Protein AF-A0A941RME7-F1 (afdb_monomer)

Secondary structure (DSSP, 8-state):
-HHHHHHHHHHHHHHHHHHHHHHHHH-SS-GGG-HHHHHHHHHHHHHHHHHHHHHHHTTPPPP----S--

Solvent-accessible surface area (backbone atoms only — not comparable to full-atom values): 4200 Å² total; per-residue (Å²): 112,65,67,57,56,40,50,50,50,52,50,47,52,48,51,44,50,45,52,64,57,47,44,58,65,75,38,98,52,69,61,85,80,38,69,65,58,47,52,51,50,54,50,40,54,48,49,51,51,53,50,52,51,51,33,55,76,69,73,43,80,83,69,80,81,69,74,92,75,132

Mean predicted aligned error: 7.91 Å

Radius of gyration: 14.23 Å; Cα contacts (8 Å, |Δi|>4): 35; chains: 1; bounding box: 34×18×39 Å

Sequence (70 aa):
MIDWANRELSTLEGHLAFWKGGVARVFNGPASDDEITEAVIATLEKHVADWRALMSQHNIPVQKFIDENG

pLDDT: mean 79.82, std 16.84, range [35.94, 96.31]

Structure (mmCIF, N/CA/C/O backbone):
data_AF-A0A941RME7-F1
#
_entry.id   AF-A0A941RME7-F1
#
loop_
_atom_site.group_PDB
_atom_site.id
_atom_site.type_symbol
_atom_site.label_atom_id
_atom_site.label_alt_id
_atom_site.label_comp_id
_atom_site.label_asym_id
_atom_site.label_entity_id
_atom_site.label_seq_id
_atom_site.pdbx_PDB_ins_code
_atom_site.Cartn_x
_atom_site.Car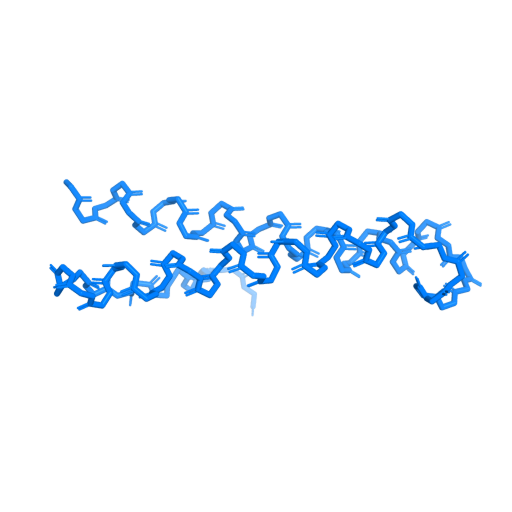tn_y
_atom_site.Cartn_z
_atom_site.occupancy
_atom_site.B_iso_or_equiv
_atom_site.auth_seq_id
_atom_site.auth_comp_id
_atom_site.auth_asym_id
_atom_site.auth_atom_id
_atom_site.pdbx_PDB_model_num
ATOM 1 N N . MET A 1 1 ? -12.826 7.793 9.729 1.00 70.44 1 MET A N 1
ATOM 2 C CA . MET A 1 1 ? -11.439 7.400 10.086 1.00 70.44 1 MET A CA 1
ATOM 3 C C . MET A 1 1 ? -11.114 6.010 9.538 1.00 70.44 1 MET A C 1
ATOM 5 O O . MET A 1 1 ? -10.123 5.886 8.837 1.00 70.44 1 MET A O 1
ATOM 9 N N . ILE A 1 2 ? -11.981 5.010 9.759 1.00 82.25 2 ILE A N 1
ATOM 10 C CA . ILE A 1 2 ? -11.845 3.649 9.195 1.00 82.25 2 ILE A CA 1
ATOM 11 C C . ILE A 1 2 ? -11.887 3.640 7.653 1.00 82.25 2 ILE A C 1
ATOM 13 O O . ILE A 1 2 ? -11.047 2.993 7.033 1.00 82.25 2 ILE A O 1
ATOM 17 N N . ASP A 1 3 ? -12.792 4.404 7.031 1.00 86.38 3 ASP A N 1
ATOM 18 C CA . ASP A 1 3 ? -12.921 4.437 5.560 1.00 86.38 3 ASP A CA 1
ATOM 19 C C . ASP A 1 3 ? -11.693 5.039 4.872 1.00 86.38 3 ASP A C 1
ATOM 21 O O . ASP A 1 3 ? -11.258 4.571 3.826 1.00 86.38 3 ASP A O 1
ATOM 25 N N . TRP A 1 4 ? -11.097 6.064 5.488 1.00 91.44 4 TRP A N 1
ATOM 26 C CA . TR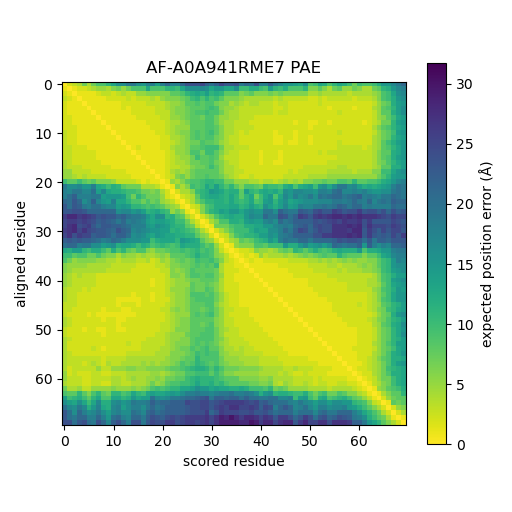P A 1 4 ? -9.867 6.671 4.986 1.00 91.44 4 TRP A CA 1
ATOM 27 C C . TRP A 1 4 ? -8.699 5.680 5.035 1.00 91.44 4 TRP A C 1
ATOM 29 O O . TRP A 1 4 ? -7.989 5.539 4.046 1.00 91.44 4 TRP A O 1
ATOM 39 N N . ALA A 1 5 ? -8.543 4.942 6.140 1.00 90.38 5 ALA A N 1
ATOM 40 C CA . ALA A 1 5 ? -7.462 3.969 6.282 1.00 90.38 5 ALA A CA 1
ATOM 41 C C . ALA A 1 5 ? -7.570 2.814 5.272 1.00 90.38 5 ALA A C 1
ATOM 43 O O . ALA A 1 5 ? -6.563 2.387 4.707 1.00 90.38 5 ALA A O 1
ATOM 44 N N . ASN A 1 6 ? -8.792 2.346 5.003 1.00 92.06 6 ASN A N 1
ATOM 45 C CA . ASN A 1 6 ? -9.046 1.330 3.983 1.00 92.06 6 ASN A CA 1
ATOM 46 C C . ASN A 1 6 ? -8.868 1.868 2.555 1.00 92.06 6 ASN A C 1
ATOM 48 O O . ASN A 1 6 ? -8.342 1.159 1.699 1.00 92.06 6 ASN A O 1
ATOM 52 N N . ARG A 1 7 ? -9.239 3.129 2.292 1.00 91.81 7 ARG A N 1
ATOM 53 C CA . ARG A 1 7 ? -8.991 3.783 0.998 1.00 91.81 7 ARG A CA 1
ATOM 54 C C . ARG A 1 7 ? -7.498 3.937 0.711 1.00 91.81 7 ARG A C 1
ATOM 56 O O . ARG A 1 7 ? -7.075 3.706 -0.420 1.00 91.81 7 ARG A O 1
ATOM 63 N N . GLU A 1 8 ? -6.713 4.303 1.720 1.00 92.94 8 GLU A N 1
ATOM 64 C CA . GLU A 1 8 ? -5.257 4.395 1.593 1.00 92.94 8 GLU A CA 1
ATOM 65 C C . GLU A 1 8 ? -4.646 3.018 1.306 1.00 92.94 8 GLU A C 1
ATOM 67 O O . GLU A 1 8 ? -3.892 2.870 0.347 1.00 92.94 8 GLU A O 1
ATOM 72 N N . LEU A 1 9 ? -5.060 1.983 2.052 1.00 93.19 9 LEU A N 1
ATOM 73 C CA . LEU A 1 9 ? -4.618 0.608 1.807 1.00 93.19 9 LEU A CA 1
ATOM 74 C C . LEU A 1 9 ? -4.926 0.158 0.370 1.00 93.19 9 LEU A C 1
ATOM 76 O O . LEU A 1 9 ? -4.041 -0.343 -0.316 1.00 93.19 9 LEU A O 1
ATOM 80 N N . SER A 1 10 ? -6.152 0.397 -0.103 1.00 91.44 10 SER A N 1
ATOM 81 C CA . SER A 1 10 ? -6.568 0.070 -1.472 1.00 91.44 10 SER A CA 1
ATOM 82 C C . SER A 1 10 ? -5.753 0.828 -2.527 1.00 91.44 10 SER A C 1
ATOM 84 O O . SER A 1 10 ? -5.404 0.263 -3.562 1.00 91.44 10 SER A O 1
ATOM 86 N N . THR A 1 11 ? -5.388 2.083 -2.256 1.00 92.06 11 THR A N 1
ATOM 87 C CA . THR A 1 11 ? -4.559 2.893 -3.162 1.00 92.06 11 THR A CA 1
ATOM 88 C C . THR A 1 11 ? -3.138 2.331 -3.259 1.00 92.06 11 THR A C 1
ATOM 90 O O . THR A 1 11 ? -2.610 2.173 -4.361 1.00 92.06 11 THR A O 1
ATOM 93 N N . LEU A 1 12 ? -2.532 1.963 -2.125 1.00 92.88 12 LEU A N 1
ATOM 94 C CA . LEU A 1 12 ? -1.207 1.335 -2.083 1.00 92.88 12 LEU A CA 1
ATOM 95 C C . LEU A 1 12 ? -1.195 -0.031 -2.785 1.00 92.88 12 LEU A C 1
ATOM 97 O O . LEU A 1 12 ? -0.284 -0.317 -3.564 1.00 92.88 12 LEU A O 1
ATOM 101 N N . GLU A 1 13 ? -2.221 -0.854 -2.560 1.00 92.00 13 GLU A N 1
ATOM 102 C CA . GLU A 1 13 ? -2.390 -2.144 -3.239 1.00 92.00 13 GLU A CA 1
ATOM 103 C C . GLU A 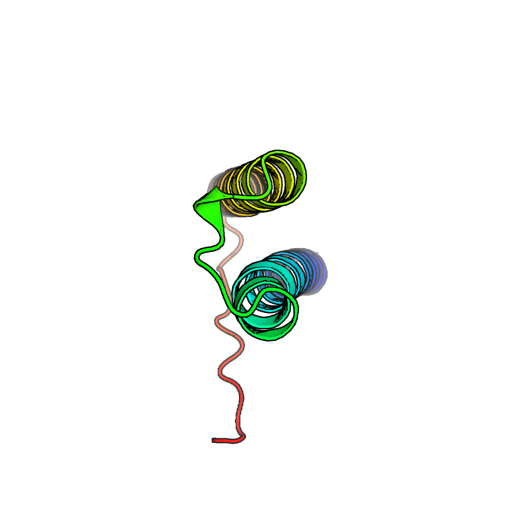1 13 ? -2.595 -1.971 -4.752 1.00 92.00 13 GLU A C 1
ATOM 105 O O . GLU A 1 13 ? -2.008 -2.718 -5.538 1.00 92.00 13 GLU A O 1
ATOM 110 N N . GLY A 1 14 ? -3.344 -0.946 -5.171 1.00 90.25 14 GLY A N 1
ATOM 111 C CA . GLY A 1 14 ? -3.526 -0.584 -6.576 1.00 90.25 14 GLY A CA 1
ATOM 112 C C . GLY A 1 14 ? -2.223 -0.153 -7.254 1.00 90.25 14 GLY A C 1
ATOM 113 O O . GLY A 1 14 ? -1.915 -0.626 -8.349 1.00 90.25 14 GLY A O 1
ATOM 114 N N . HIS A 1 15 ? -1.410 0.680 -6.597 1.00 89.31 15 HIS A N 1
ATOM 115 C CA . HIS A 1 15 ? -0.079 1.034 -7.098 1.00 89.31 15 HIS A CA 1
ATOM 116 C C . HIS A 1 15 ? 0.829 -0.195 -7.203 1.00 89.31 15 HIS A C 1
ATOM 118 O O . HIS A 1 15 ? 1.486 -0.380 -8.226 1.00 89.31 15 HIS A O 1
ATOM 124 N N . LEU A 1 16 ? 0.840 -1.066 -6.192 1.00 90.12 16 LEU A N 1
ATOM 125 C CA . LEU A 1 16 ? 1.633 -2.294 -6.225 1.00 90.12 16 LEU A CA 1
ATOM 126 C C . LEU A 1 16 ? 1.212 -3.217 -7.380 1.00 90.12 16 LEU A C 1
ATOM 128 O O . LEU A 1 16 ? 2.069 -3.749 -8.087 1.00 90.12 16 LEU A O 1
ATOM 132 N N . ALA A 1 17 ? -0.095 -3.379 -7.602 1.00 87.56 17 ALA A N 1
ATOM 133 C CA . ALA A 1 17 ? -0.631 -4.151 -8.719 1.00 87.56 17 ALA A CA 1
ATOM 134 C C . ALA A 1 17 ? -0.262 -3.528 -10.075 1.00 87.56 17 ALA A C 1
ATOM 136 O O . ALA A 1 17 ? 0.145 -4.249 -10.988 1.00 87.56 17 ALA A O 1
ATOM 137 N N . PHE A 1 18 ? -0.340 -2.198 -10.194 1.00 86.25 18 PHE A N 1
ATOM 138 C CA . PHE A 1 18 ? 0.087 -1.474 -11.388 1.00 86.25 18 PHE A CA 1
ATOM 139 C C . PHE A 1 18 ? 1.568 -1.702 -11.687 1.00 86.25 18 PHE A C 1
ATOM 141 O O . PHE A 1 18 ? 1.901 -2.034 -12.818 1.00 86.25 18 PHE A O 1
ATOM 148 N N . TRP A 1 19 ? 2.455 -1.580 -10.699 1.00 84.81 19 TRP A N 1
ATOM 149 C CA . TRP A 1 19 ? 3.886 -1.790 -10.918 1.00 84.81 19 TRP A CA 1
ATOM 150 C C . TRP A 1 19 ? 4.192 -3.246 -11.272 1.00 84.81 19 TRP A C 1
ATOM 152 O O . TRP A 1 19 ? 4.847 -3.496 -12.277 1.00 84.81 19 TRP A O 1
ATOM 162 N N . LYS A 1 20 ? 3.624 -4.224 -10.557 1.00 83.62 20 LYS A N 1
ATOM 163 C CA . LYS A 1 20 ? 3.809 -5.649 -10.889 1.00 83.62 20 LYS A CA 1
ATOM 164 C C . LYS A 1 20 ? 3.267 -6.022 -12.275 1.00 83.62 20 LYS A C 1
ATOM 166 O O . LYS A 1 20 ? 3.883 -6.819 -12.976 1.00 83.62 20 LYS A O 1
ATOM 171 N N . GLY A 1 21 ? 2.126 -5.459 -12.677 1.00 77.94 21 GLY A N 1
ATOM 172 C CA . GLY A 1 21 ? 1.475 -5.768 -13.955 1.00 77.94 21 GLY A CA 1
ATOM 173 C C . GLY A 1 21 ? 1.968 -4.940 -15.148 1.00 77.94 21 GLY A C 1
ATOM 174 O O . GLY A 1 21 ? 1.994 -5.438 -16.271 1.00 77.94 21 GLY A O 1
ATOM 175 N N . GLY A 1 22 ? 2.344 -3.681 -14.923 1.00 70.06 22 GLY A N 1
ATOM 176 C CA . GLY A 1 22 ? 2.808 -2.730 -15.935 1.00 70.06 22 GLY A CA 1
ATOM 177 C C . GLY A 1 22 ? 4.259 -2.971 -16.337 1.00 70.06 22 GLY A C 1
ATOM 178 O O . GLY A 1 22 ? 4.566 -2.977 -17.527 1.00 70.06 22 GLY A O 1
ATOM 179 N N . VAL A 1 23 ? 5.127 -3.283 -15.374 1.00 61.28 23 VAL A N 1
ATOM 180 C CA . VAL A 1 23 ? 6.521 -3.679 -15.634 1.00 61.28 23 VAL A CA 1
ATOM 181 C C . VAL A 1 23 ? 6.570 -4.916 -16.519 1.00 61.28 23 VAL A C 1
ATOM 183 O O . VAL A 1 23 ? 7.261 -4.915 -17.534 1.00 61.28 23 VAL A O 1
ATOM 186 N N . ALA A 1 24 ? 5.766 -5.930 -16.184 1.00 56.34 24 ALA A N 1
ATOM 187 C CA . ALA A 1 24 ? 5.685 -7.177 -16.939 1.00 56.34 24 ALA A CA 1
ATOM 188 C C . AL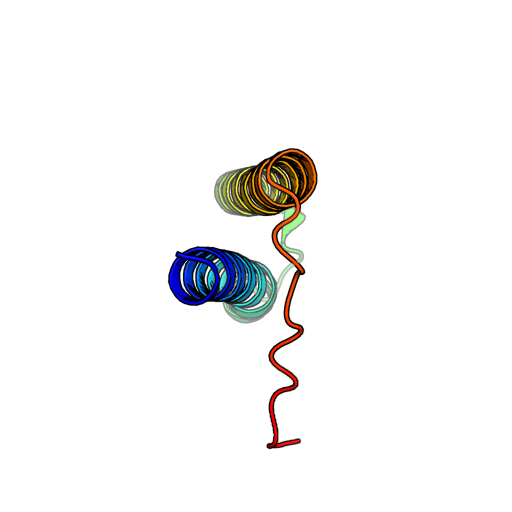A A 1 24 ? 5.224 -6.989 -18.400 1.00 56.34 24 ALA A C 1
ATOM 190 O O . ALA A 1 24 ? 5.363 -7.909 -19.201 1.00 56.34 24 ALA A O 1
ATOM 191 N N . ARG A 1 25 ? 4.641 -5.830 -18.750 1.00 55.91 25 ARG A N 1
ATOM 192 C CA . ARG A 1 25 ? 4.176 -5.509 -20.112 1.00 55.91 25 ARG A CA 1
ATOM 193 C C . ARG A 1 25 ? 5.105 -4.568 -20.878 1.00 55.91 25 ARG A C 1
ATOM 195 O O . ARG A 1 25 ? 5.129 -4.645 -22.102 1.00 55.91 25 ARG A O 1
ATOM 202 N N . VAL A 1 26 ? 5.811 -3.660 -20.200 1.00 59.09 26 VAL A N 1
ATOM 203 C CA . VAL A 1 26 ? 6.720 -2.694 -20.852 1.00 59.09 26 VAL A CA 1
ATOM 204 C C . VAL A 1 26 ? 8.050 -3.353 -21.206 1.00 59.09 26 VAL A C 1
ATOM 206 O O . VAL A 1 26 ? 8.591 -3.110 -22.285 1.00 59.09 26 VAL A O 1
ATOM 209 N N . PHE A 1 27 ? 8.543 -4.234 -20.340 1.00 54.50 27 PHE A N 1
ATOM 210 C CA . PHE A 1 27 ? 9.710 -5.050 -20.621 1.00 54.50 27 PHE A CA 1
ATOM 211 C C . PHE A 1 27 ? 9.237 -6.422 -21.090 1.00 54.50 27 PHE A C 1
ATOM 213 O O . PHE A 1 27 ? 8.667 -7.196 -20.332 1.00 54.50 27 PHE A O 1
ATOM 220 N N . ASN A 1 28 ? 9.495 -6.756 -22.354 1.00 53.94 28 ASN A N 1
ATOM 221 C CA . ASN A 1 28 ? 9.339 -8.115 -22.886 1.00 53.94 28 ASN A CA 1
ATOM 222 C C . ASN A 1 28 ? 10.486 -9.031 -22.372 1.00 53.94 28 ASN A C 1
ATOM 224 O O . ASN A 1 28 ? 11.076 -9.800 -23.127 1.00 53.94 28 ASN A O 1
ATOM 228 N N . GLY A 1 29 ? 10.838 -8.875 -21.093 1.00 55.78 29 GLY A N 1
ATOM 229 C CA . GLY A 1 29 ? 11.926 -9.498 -20.344 1.00 55.78 29 GLY A CA 1
ATOM 230 C C . GLY A 1 29 ? 11.592 -9.451 -18.843 1.00 55.78 29 GLY A C 1
ATOM 231 O O . GLY A 1 29 ? 10.762 -8.636 -18.434 1.00 55.78 29 GLY A O 1
ATOM 232 N N . PRO A 1 30 ? 12.139 -10.365 -18.023 1.00 53.38 30 PRO A N 1
ATOM 233 C CA . PRO A 1 30 ? 11.765 -10.485 -16.617 1.00 53.38 30 PRO A CA 1
ATOM 234 C C . PRO A 1 30 ? 11.999 -9.164 -15.873 1.00 53.38 30 PRO A C 1
ATOM 236 O O . PRO A 1 30 ? 12.995 -8.486 -16.102 1.00 53.38 30 PRO A O 1
ATOM 239 N N . ALA A 1 31 ? 11.096 -8.827 -14.946 1.00 54.34 31 ALA A N 1
ATOM 240 C CA . ALA A 1 31 ? 11.178 -7.632 -14.095 1.00 54.34 31 ALA A CA 1
ATOM 241 C C . ALA A 1 31 ? 12.523 -7.479 -13.347 1.00 54.34 31 ALA A C 1
ATOM 243 O O . ALA A 1 31 ? 12.809 -6.399 -12.844 1.00 54.34 31 ALA A O 1
ATOM 244 N N . SER A 1 32 ? 13.333 -8.543 -13.307 1.00 55.66 32 SER A N 1
ATOM 245 C CA . SER A 1 32 ? 14.664 -8.590 -12.707 1.00 55.66 32 SER A CA 1
ATOM 246 C C . SER A 1 32 ? 15.753 -7.808 -13.436 1.00 55.66 32 SER A C 1
ATOM 248 O O . SER A 1 32 ? 16.834 -7.654 -12.880 1.00 55.66 32 SER A O 1
ATOM 250 N N . ASP A 1 33 ? 15.515 -7.341 -14.665 1.00 56.56 33 ASP A N 1
ATOM 251 C CA . ASP A 1 33 ? 16.520 -6.577 -15.425 1.00 56.56 33 ASP A CA 1
ATOM 252 C C . ASP A 1 33 ? 16.457 -5.057 -15.164 1.00 56.56 33 ASP A C 1
ATOM 254 O O . ASP A 1 33 ? 17.299 -4.311 -15.666 1.00 56.56 33 ASP A O 1
ATOM 258 N N . ASP A 1 34 ? 15.490 -4.582 -14.369 1.00 69.00 34 ASP A N 1
ATOM 259 C CA . ASP A 1 3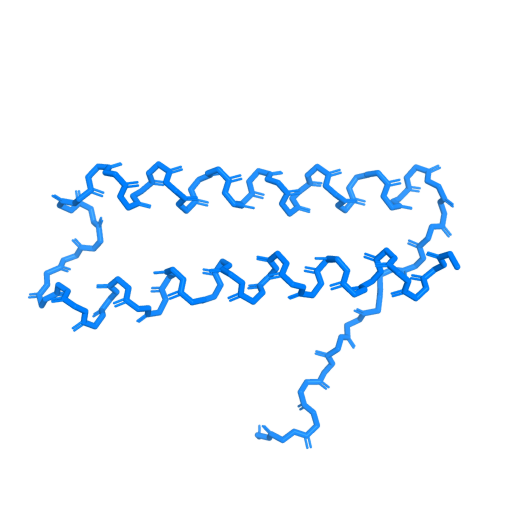4 ? 15.329 -3.166 -14.024 1.00 69.00 34 ASP A CA 1
ATOM 260 C C . ASP A 1 34 ? 15.376 -2.963 -12.497 1.00 69.00 34 ASP A C 1
ATOM 262 O O . ASP A 1 34 ? 14.364 -3.028 -11.795 1.00 69.00 34 ASP A O 1
ATOM 266 N N . GLU A 1 35 ? 16.581 -2.699 -11.977 1.00 70.44 35 GLU A N 1
ATOM 267 C CA . GLU 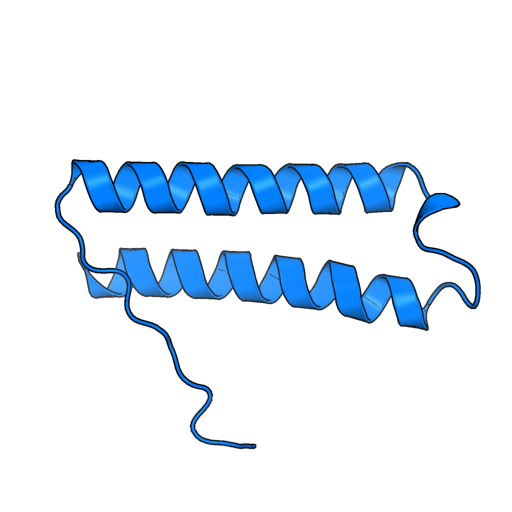A 1 35 ? 16.850 -2.471 -10.546 1.00 70.44 35 GLU A CA 1
ATOM 268 C C . GLU A 1 35 ? 15.960 -1.371 -9.934 1.00 70.44 35 GLU A C 1
ATOM 270 O O . GLU A 1 35 ? 15.600 -1.434 -8.755 1.00 70.44 35 GLU A O 1
ATOM 275 N N . ILE A 1 36 ? 15.572 -0.360 -10.724 1.00 77.19 36 ILE A N 1
ATOM 276 C CA . ILE A 1 36 ? 14.697 0.728 -10.260 1.00 77.19 36 ILE A CA 1
ATOM 277 C C . ILE A 1 36 ? 13.298 0.180 -10.005 1.00 77.19 36 ILE A C 1
ATOM 279 O O . ILE A 1 36 ? 12.677 0.471 -8.980 1.00 77.19 36 ILE A O 1
ATOM 283 N N . THR A 1 37 ? 12.810 -0.632 -10.930 1.00 80.56 37 THR A N 1
ATOM 284 C CA . THR A 1 37 ? 11.507 -1.263 -10.822 1.00 80.56 37 THR A CA 1
ATOM 285 C C . THR A 1 37 ? 11.426 -2.196 -9.612 1.00 80.56 37 THR A C 1
ATOM 287 O O . THR A 1 37 ? 10.459 -2.118 -8.847 1.00 80.56 37 THR A O 1
ATOM 290 N N . GLU A 1 38 ? 12.434 -3.044 -9.396 1.00 82.00 38 GLU A N 1
ATOM 291 C CA . GLU A 1 38 ? 12.468 -3.924 -8.223 1.00 82.00 38 GLU A CA 1
ATOM 292 C C . GLU A 1 38 ? 12.480 -3.119 -6.918 1.00 82.00 38 GLU A C 1
ATOM 294 O O . GLU A 1 38 ? 11.725 -3.426 -5.991 1.00 82.00 38 GLU A O 1
ATOM 299 N N . ALA A 1 39 ? 13.264 -2.037 -6.863 1.00 86.06 39 ALA A N 1
ATOM 300 C CA . ALA A 1 39 ? 13.311 -1.152 -5.704 1.00 86.06 39 ALA A CA 1
ATOM 301 C C . ALA A 1 39 ? 11.957 -0.473 -5.425 1.00 86.06 39 ALA A C 1
ATOM 303 O O . ALA A 1 39 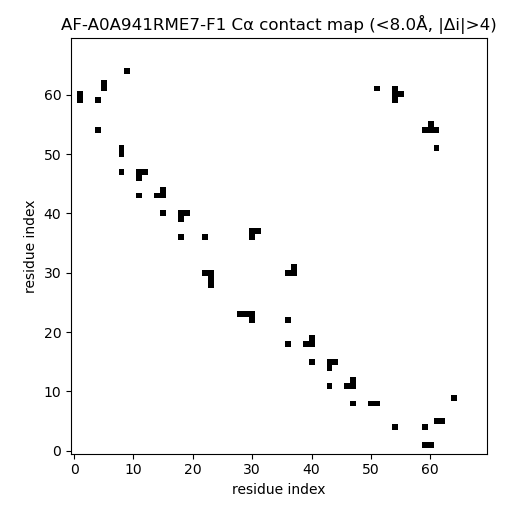? 11.549 -0.355 -4.263 1.00 86.06 39 ALA A O 1
ATOM 304 N N . VAL A 1 40 ? 11.230 -0.053 -6.467 1.00 87.75 40 VAL A N 1
ATOM 305 C CA . VAL A 1 40 ? 9.884 0.529 -6.329 1.00 87.75 40 VAL A CA 1
ATOM 306 C C . VAL A 1 40 ? 8.886 -0.515 -5.829 1.00 87.75 40 VAL A C 1
ATOM 308 O O . VAL A 1 40 ? 8.138 -0.230 -4.890 1.00 87.75 40 VAL A O 1
ATOM 311 N N . ILE A 1 41 ? 8.899 -1.730 -6.388 1.00 89.81 41 ILE A N 1
ATOM 312 C CA . ILE A 1 41 ? 8.028 -2.826 -5.938 1.00 89.81 41 ILE A CA 1
ATOM 313 C C . ILE A 1 41 ? 8.312 -3.158 -4.470 1.00 89.81 41 ILE A C 1
ATOM 315 O O . ILE A 1 41 ? 7.381 -3.157 -3.667 1.00 89.81 41 ILE A O 1
ATOM 319 N N . ALA A 1 42 ? 9.578 -3.349 -4.094 1.00 91.00 42 ALA A N 1
ATOM 320 C CA . ALA A 1 42 ? 9.967 -3.659 -2.719 1.00 91.00 42 ALA A CA 1
ATOM 321 C C . ALA A 1 42 ? 9.558 -2.547 -1.734 1.00 91.00 42 ALA A C 1
ATOM 323 O O . ALA A 1 42 ? 9.086 -2.817 -0.626 1.00 91.00 42 ALA A O 1
ATOM 324 N N . THR A 1 43 ? 9.685 -1.283 -2.147 1.00 93.25 43 THR A N 1
ATOM 325 C CA . THR A 1 43 ? 9.257 -0.133 -1.337 1.00 93.25 43 THR A CA 1
ATOM 326 C C . THR A 1 43 ? 7.740 -0.122 -1.138 1.00 93.25 43 THR A C 1
ATOM 328 O O . THR A 1 43 ? 7.271 0.097 -0.020 1.00 93.25 43 THR A O 1
ATOM 331 N N . LEU A 1 44 ? 6.965 -0.392 -2.192 1.00 93.31 44 LEU A N 1
ATOM 332 C CA . LEU A 1 44 ? 5.503 -0.467 -2.117 1.00 93.31 44 LEU A CA 1
ATOM 333 C C . LEU A 1 44 ? 5.032 -1.656 -1.272 1.00 93.31 44 LEU A C 1
ATOM 335 O O . LEU A 1 44 ? 4.116 -1.499 -0.467 1.00 93.31 44 LEU A O 1
ATOM 339 N N . GLU A 1 45 ? 5.673 -2.819 -1.395 1.00 94.62 45 GLU A N 1
ATOM 340 C CA . GLU A 1 45 ? 5.376 -3.991 -0.562 1.00 94.62 45 GLU A CA 1
ATOM 341 C C . GLU A 1 45 ? 5.595 -3.698 0.920 1.00 94.62 45 GLU A C 1
ATOM 343 O O . GLU A 1 45 ? 4.728 -4.000 1.747 1.00 94.62 45 GLU A O 1
ATOM 348 N N . LYS A 1 46 ? 6.718 -3.049 1.251 1.00 96.31 46 LYS A N 1
ATOM 349 C CA . LYS A 1 46 ? 6.992 -2.612 2.618 1.00 96.31 46 LYS A CA 1
ATOM 350 C C . LYS A 1 46 ? 5.938 -1.622 3.108 1.00 96.31 46 LYS A C 1
ATOM 352 O O . LYS A 1 46 ? 5.422 -1.795 4.207 1.00 96.31 46 LYS A O 1
ATOM 357 N N . HIS A 1 47 ? 5.570 -0.634 2.293 1.00 95.44 47 HIS A N 1
ATOM 358 C CA . HIS A 1 47 ? 4.558 0.355 2.671 1.00 95.44 47 HIS A CA 1
ATOM 359 C C . HIS A 1 47 ? 3.203 -0.311 2.963 1.00 95.44 47 HIS A C 1
ATOM 361 O O . HIS A 1 47 ? 2.595 -0.041 3.996 1.00 95.44 47 HIS A O 1
ATOM 367 N N . VAL A 1 48 ? 2.750 -1.236 2.110 1.00 95.25 48 VAL A N 1
ATOM 368 C CA . VAL A 1 48 ? 1.508 -1.996 2.343 1.00 95.25 48 VAL A CA 1
ATOM 369 C C . VAL A 1 48 ? 1.578 -2.781 3.658 1.00 95.25 48 VAL A C 1
ATOM 371 O O . VAL A 1 48 ? 0.609 -2.795 4.421 1.00 95.25 48 VAL A O 1
ATOM 374 N N . ALA A 1 49 ? 2.712 -3.426 3.946 1.00 94.56 49 ALA A N 1
ATOM 375 C CA . ALA A 1 49 ? 2.902 -4.180 5.182 1.00 94.56 49 ALA A CA 1
ATOM 376 C C . ALA A 1 49 ? 2.879 -3.274 6.427 1.00 94.56 49 ALA A C 1
ATOM 378 O O . ALA A 1 49 ? 2.146 -3.564 7.377 1.00 94.56 49 ALA A O 1
ATOM 379 N N . ASP A 1 50 ? 3.614 -2.161 6.395 1.00 96.31 50 ASP A N 1
ATOM 380 C CA . ASP A 1 50 ? 3.670 -1.177 7.480 1.00 96.31 50 ASP A CA 1
ATOM 381 C C . ASP A 1 50 ? 2.281 -0.566 7.738 1.00 96.31 50 ASP A C 1
ATOM 383 O O . ASP A 1 50 ? 1.853 -0.429 8.887 1.00 96.31 50 ASP A O 1
ATOM 387 N N . TRP A 1 51 ? 1.521 -0.283 6.675 1.00 95.50 51 TRP A N 1
ATOM 388 C CA . TRP A 1 51 ? 0.163 0.247 6.785 1.00 95.50 51 TRP A CA 1
ATOM 389 C C . TRP A 1 51 ? -0.808 -0.752 7.421 1.00 95.50 51 TRP A C 1
ATOM 391 O O . TRP A 1 51 ? -1.563 -0.402 8.331 1.00 95.50 51 TRP A O 1
ATOM 401 N N . ARG A 1 52 ? -0.756 -2.026 7.012 1.00 93.88 52 ARG A N 1
ATOM 402 C CA . ARG A 1 52 ? -1.558 -3.095 7.632 1.00 93.88 52 ARG A CA 1
ATOM 403 C C . ARG A 1 52 ? -1.208 -3.285 9.108 1.00 93.88 52 ARG A C 1
ATOM 405 O O . ARG A 1 52 ? -2.109 -3.494 9.921 1.00 93.88 52 ARG A O 1
ATOM 412 N N . ALA A 1 53 ? 0.073 -3.184 9.466 1.00 95.12 53 ALA A N 1
ATOM 413 C CA . ALA A 1 53 ? 0.507 -3.243 10.858 1.00 95.12 53 ALA A CA 1
ATOM 414 C C . ALA A 1 53 ? -0.066 -2.072 11.673 1.00 95.12 53 ALA A C 1
ATOM 416 O O . ALA A 1 53 ? -0.610 -2.295 12.756 1.00 95.12 53 ALA A O 1
ATOM 417 N N . LEU A 1 54 ? -0.027 -0.850 11.131 1.00 94.56 54 LEU A N 1
ATOM 418 C CA . LEU A 1 54 ? -0.619 0.328 11.766 1.00 94.56 54 LEU A CA 1
ATOM 419 C C . LEU A 1 54 ? -2.136 0.169 11.951 1.00 94.56 54 LEU A C 1
ATOM 421 O O . LEU A 1 54 ? -2.657 0.386 13.045 1.00 94.56 54 LEU A O 1
ATOM 425 N N . MET A 1 55 ? -2.852 -0.278 10.917 1.00 93.50 55 MET A N 1
ATOM 426 C CA . MET A 1 55 ? -4.290 -0.553 11.012 1.00 93.50 55 MET A CA 1
ATOM 427 C C . MET A 1 55 ? -4.598 -1.580 12.108 1.00 93.50 55 MET A C 1
ATOM 429 O O . MET A 1 55 ? -5.513 -1.365 12.904 1.00 93.50 55 MET A O 1
ATOM 433 N N . SER A 1 56 ? -3.798 -2.646 12.208 1.00 94.12 56 SER A N 1
ATOM 434 C CA . SER A 1 56 ? -3.937 -3.648 13.267 1.00 94.12 56 SER A CA 1
ATOM 435 C C . SER A 1 56 ? -3.694 -3.067 14.662 1.00 94.12 56 SER A C 1
ATOM 437 O O . SER A 1 56 ? -4.443 -3.393 15.579 1.00 94.12 56 SER A O 1
ATOM 439 N N . GLN A 1 57 ? -2.686 -2.207 14.841 1.00 95.62 57 GLN A N 1
ATOM 440 C CA . GLN A 1 57 ? -2.404 -1.550 16.128 1.00 95.62 57 GLN A CA 1
ATOM 441 C C . GLN A 1 57 ? -3.568 -0.666 16.593 1.00 95.62 57 GLN A C 1
ATOM 443 O O . GLN A 1 57 ? -3.820 -0.547 17.791 1.00 95.62 57 GLN A O 1
ATOM 448 N N . HIS A 1 58 ? -4.298 -0.078 15.647 1.00 93.75 58 HIS A N 1
ATOM 449 C CA . HIS A 1 58 ? -5.449 0.778 15.917 1.00 93.75 58 HIS A CA 1
ATOM 450 C C . HIS A 1 58 ? -6.800 0.041 15.884 1.00 93.75 58 HIS A C 1
ATOM 452 O O . HIS A 1 58 ? -7.840 0.699 15.924 1.00 93.75 58 HIS A O 1
ATOM 458 N N . ASN A 1 59 ? -6.815 -1.301 15.832 1.00 92.94 59 ASN A N 1
ATOM 459 C CA . ASN A 1 59 ? -8.032 -2.119 15.704 1.00 92.94 59 ASN A CA 1
ATOM 460 C C . ASN A 1 59 ? -8.931 -1.703 14.522 1.00 92.94 59 ASN A C 1
ATOM 462 O O . ASN A 1 59 ? -10.159 -1.794 14.590 1.00 92.94 59 ASN A O 1
ATOM 466 N N . ILE A 1 60 ? -8.327 -1.236 13.428 1.00 91.44 60 ILE A N 1
ATOM 467 C CA . ILE A 1 60 ? -9.042 -0.892 12.202 1.00 91.44 60 ILE A CA 1
ATOM 468 C C . ILE A 1 60 ? -9.171 -2.169 11.362 1.00 91.44 60 ILE A C 1
ATOM 470 O O . ILE A 1 60 ? -8.152 -2.717 10.933 1.00 91.44 60 ILE A O 1
ATOM 474 N N . PRO A 1 61 ? -10.393 -2.659 11.092 1.00 89.56 61 PRO A N 1
ATOM 475 C CA . PRO A 1 61 ? -10.575 -3.828 10.248 1.00 89.56 61 PRO A CA 1
ATOM 476 C C . PRO A 1 61 ? -10.184 -3.504 8.802 1.00 89.56 61 PRO A C 1
ATOM 478 O O . PRO A 1 61 ? -10.612 -2.490 8.241 1.00 89.56 61 PRO A O 1
ATOM 481 N N . VAL A 1 62 ? -9.392 -4.393 8.200 1.00 86.81 62 VAL A N 1
ATOM 482 C CA . VAL A 1 62 ? -9.079 -4.352 6.769 1.00 86.81 62 VAL A CA 1
ATOM 483 C C . VAL A 1 62 ? -10.302 -4.823 5.991 1.00 86.81 62 VAL A C 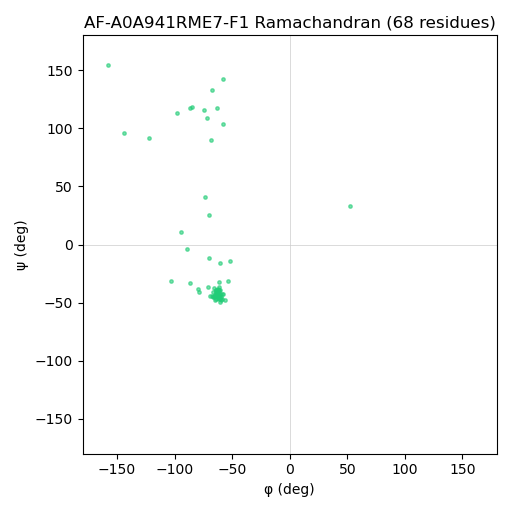1
ATOM 485 O O . VAL A 1 62 ? -10.725 -5.976 6.097 1.00 86.81 62 VAL A O 1
ATOM 488 N N . GLN A 1 63 ? -10.862 -3.924 5.197 1.00 86.12 63 GLN A N 1
ATOM 489 C CA . GLN A 1 63 ? -11.905 -4.217 4.234 1.00 86.12 63 GLN A CA 1
ATOM 490 C C . GLN A 1 63 ? -11.233 -4.691 2.951 1.00 86.12 63 GLN A C 1
ATOM 492 O O . GLN A 1 63 ? -10.468 -3.961 2.325 1.00 86.12 63 GLN A O 1
ATOM 497 N N . LYS A 1 64 ? -11.520 -5.930 2.548 1.00 70.12 64 LYS A N 1
ATOM 498 C CA . LYS A 1 64 ? -11.222 -6.351 1.183 1.00 70.12 64 LYS A CA 1
ATOM 499 C C . LYS A 1 64 ? -12.224 -5.644 0.284 1.00 70.12 64 LYS A C 1
ATOM 501 O O . LYS A 1 64 ? -13.401 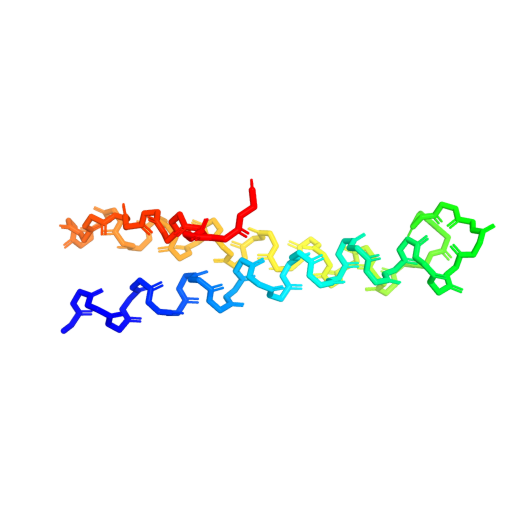-5.999 0.306 1.00 70.12 64 LYS A O 1
ATOM 506 N N . PHE A 1 65 ? -11.765 -4.668 -0.490 1.00 64.12 65 PHE A N 1
ATOM 507 C CA . PHE A 1 65 ? -12.511 -4.239 -1.664 1.00 64.12 65 PHE A CA 1
ATOM 508 C C . PHE A 1 65 ? -12.448 -5.401 -2.652 1.00 64.12 65 PHE A C 1
ATOM 510 O O . PHE A 1 65 ? -11.480 -5.567 -3.388 1.00 64.12 65 PHE A O 1
ATOM 517 N N . ILE A 1 66 ? -13.430 -6.297 -2.554 1.00 51.78 66 ILE A N 1
ATOM 518 C CA . ILE A 1 66 ? -13.703 -7.259 -3.611 1.00 51.78 66 ILE A CA 1
ATOM 519 C C . ILE A 1 66 ? -14.113 -6.393 -4.795 1.00 51.78 66 ILE A C 1
ATOM 521 O O . ILE A 1 66 ? -15.069 -5.628 -4.689 1.00 51.78 66 ILE A O 1
ATOM 525 N N . ASP A 1 67 ? -13.337 -6.453 -5.870 1.00 49.47 67 ASP A N 1
ATOM 526 C CA . ASP A 1 67 ? -13.742 -5.893 -7.149 1.00 49.47 67 ASP A CA 1
ATOM 527 C C . ASP A 1 67 ? -15.053 -6.606 -7.516 1.00 49.47 67 ASP A C 1
ATOM 529 O O . ASP A 1 67 ? -15.050 -7.788 -7.853 1.00 49.47 67 ASP A O 1
ATOM 533 N N . GLU A 1 68 ? -16.203 -5.946 -7.359 1.00 42.97 68 GLU A N 1
ATOM 534 C CA . GLU A 1 68 ? -17.517 -6.490 -7.741 1.00 42.97 68 GLU A CA 1
ATOM 535 C C . GLU A 1 68 ? -17.678 -6.573 -9.276 1.00 42.97 68 GLU A C 1
ATOM 537 O O . GLU A 1 68 ? -18.791 -6.549 -9.791 1.00 42.97 68 GLU A O 1
ATOM 542 N N . ASN A 1 69 ? -16.578 -6.680 -10.030 1.00 41.00 69 ASN A N 1
ATOM 543 C CA . ASN A 1 69 ? -16.560 -6.875 -11.474 1.00 41.00 69 ASN A CA 1
ATOM 544 C C . ASN A 1 69 ? -15.393 -7.793 -11.889 1.00 41.00 69 ASN A C 1
ATOM 546 O O . ASN A 1 69 ? -14.279 -7.318 -12.106 1.00 41.00 69 ASN A O 1
ATOM 550 N N . GLY A 1 70 ? -15.664 -9.093 -12.062 1.00 35.94 70 GLY A N 1
ATOM 551 C CA . GLY A 1 70 ? -14.743 -10.037 -12.711 1.00 35.94 70 GLY A CA 1
ATOM 552 C C . GLY A 1 70 ? -15.035 -11.499 -12.432 1.00 35.94 70 GLY A C 1
ATOM 553 O O . GLY A 1 70 ? -14.252 -12.094 -11.662 1.00 35.94 70 GLY A O 1
#

Nearest PDB structures (foldseek):
  7p48-assembly1_6  TM=3.830E-01  e=1.627E+00  Mammaliicoccus lentus
  7e0g-assembly1_A  TM=4.145E-01  e=6.922E+00  Homo sapiens

Foldseek 3Di:
DLVVLLVVLVVLVVVLCCLVVVCVVVDVDDNVVDPVSVVVNVVSVVVSVVSVVVCVVVVRDHDPPPPPPD